Protein AF-A0A969F2W8-F1 (afdb_monomer)

pLDDT: mean 93.88, std 7.66, range [51.97, 98.62]

Secondary structure (DSSP, 8-state):
---------SPPSSSS-S--EEE--SHHHHHHHHHH-SEEEEES--HHHHHHHHHHHHHHHHHTT--GGGSEEEEE-TTSPP-HHHHHHHHHTT-SEE------SSHHHHHHHHHHHHGGG-

Solvent-accessible surface area (backbone atoms only — not comparable to fu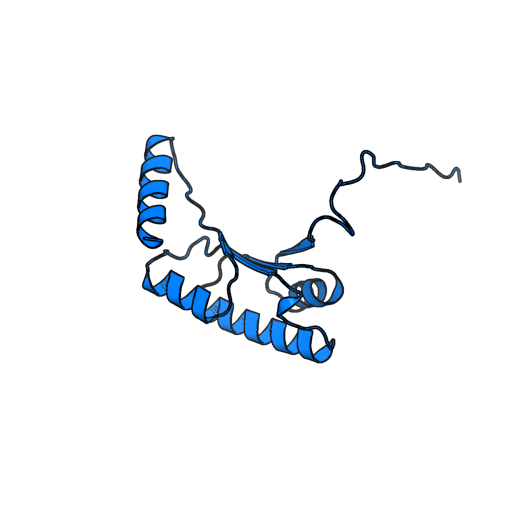ll-atom values): 7288 Å² total; per-residue (Å²): 133,87,85,80,85,82,86,84,76,83,73,76,89,51,75,97,53,73,84,41,70,33,62,55,82,48,71,72,34,41,51,44,21,68,74,70,26,42,14,37,35,40,72,59,45,52,58,67,56,41,38,56,48,48,54,52,43,49,56,54,22,58,76,66,75,44,65,70,86,66,40,44,36,33,35,28,36,70,86,55,82,86,44,61,67,52,52,50,45,32,47,75,59,63,47,74,42,82,49,81,79,64,90,54,94,48,68,72,50,34,51,58,42,50,54,56,55,55,61,60,76,107

Mean predicted aligned error: 4.34 Å

Radius of gyration: 18.16 Å; Cα contacts (8 Å, |Δi|>4): 149; chains: 1; bounding box: 40×45×47 Å

Structure (mmCIF, N/CA/C/O backbone):
data_AF-A0A969F2W8-F1
#
_entry.id   AF-A0A969F2W8-F1
#
loop_
_atom_site.group_PDB
_atom_site.id
_atom_site.type_symbol
_atom_site.label_atom_id
_atom_site.label_alt_id
_atom_site.label_comp_id
_atom_site.label_asym_id
_atom_site.label_entity_id
_atom_site.label_seq_id
_atom_site.pdbx_PDB_ins_code
_atom_site.Cartn_x
_atom_site.Cartn_y
_atom_site.Cartn_z
_atom_site.occupancy
_atom_site.B_iso_or_equiv
_atom_site.auth_seq_id
_atom_site.auth_comp_id
_atom_site.auth_asym_id
_atom_site.auth_atom_id
_atom_site.pdbx_PDB_model_num
ATOM 1 N N . MET A 1 1 ? -25.196 32.271 16.721 1.00 51.97 1 MET A N 1
ATOM 2 C CA . MET A 1 1 ? -24.399 31.987 15.506 1.00 51.97 1 MET A CA 1
ATOM 3 C C . MET A 1 1 ? -25.214 31.054 14.623 1.00 51.97 1 MET A C 1
ATOM 5 O O . MET A 1 1 ? -25.646 30.021 15.114 1.00 51.97 1 MET A O 1
ATOM 9 N N . ALA A 1 2 ? -25.527 31.454 13.388 1.00 63.25 2 ALA A N 1
ATOM 10 C CA . ALA A 1 2 ? -26.390 30.681 12.494 1.00 63.25 2 ALA A CA 1
ATOM 11 C C . ALA A 1 2 ? -25.673 29.413 11.998 1.00 63.25 2 ALA A C 1
ATOM 13 O O . ALA A 1 2 ? -24.569 29.487 11.460 1.00 63.25 2 ALA A O 1
ATOM 14 N N . ASN A 1 3 ? -26.307 28.259 12.197 1.00 61.62 3 ASN A N 1
ATOM 15 C CA . ASN A 1 3 ? -25.817 26.945 11.794 1.00 61.62 3 ASN A CA 1
ATOM 16 C C . ASN A 1 3 ? -25.876 26.826 10.257 1.00 61.62 3 ASN A C 1
ATOM 18 O O . ASN A 1 3 ? -26.950 26.615 9.695 1.00 61.62 3 ASN A O 1
ATOM 22 N N . ARG A 1 4 ? -24.752 27.021 9.553 1.00 74.69 4 ARG A N 1
ATOM 23 C CA . ARG A 1 4 ? -24.690 26.807 8.095 1.00 74.69 4 ARG A CA 1
ATOM 24 C C . ARG A 1 4 ? -24.546 25.311 7.840 1.00 74.69 4 ARG A C 1
ATOM 26 O O . ARG A 1 4 ? -23.466 24.756 8.013 1.00 74.6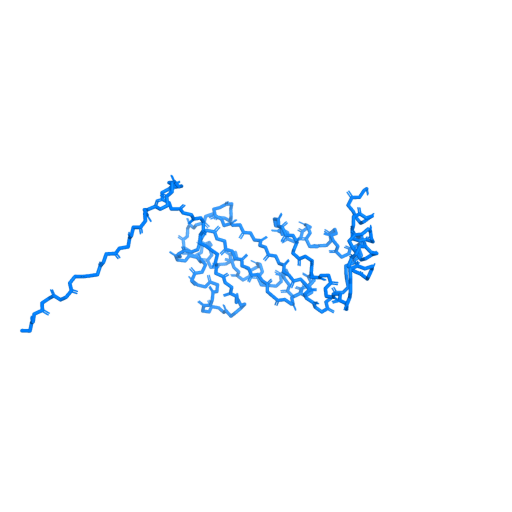9 4 ARG A O 1
ATOM 33 N N . GLN A 1 5 ? -25.640 24.659 7.456 1.00 81.56 5 GLN A N 1
ATOM 34 C CA . GLN A 1 5 ? -25.594 23.263 7.030 1.00 81.56 5 GLN A CA 1
ATOM 35 C C . GLN A 1 5 ? -24.934 23.149 5.653 1.00 81.56 5 GLN A C 1
ATOM 37 O O . GLN A 1 5 ? -25.297 23.864 4.719 1.00 81.56 5 GLN A O 1
ATOM 42 N N . SER A 1 6 ? -23.990 22.217 5.540 1.00 86.44 6 SER A N 1
ATOM 43 C CA . SER A 1 6 ? -23.367 21.808 4.280 1.00 86.44 6 SER A CA 1
ATOM 44 C C . SER A 1 6 ? -23.854 20.410 3.908 1.00 86.44 6 SER A C 1
ATOM 46 O O . SER A 1 6 ? -23.898 19.518 4.755 1.00 86.44 6 SER A O 1
ATOM 48 N N . TYR A 1 7 ? -24.194 20.212 2.636 1.00 89.81 7 TYR A N 1
ATOM 49 C CA . TYR A 1 7 ? -24.699 18.947 2.105 1.00 89.81 7 TYR A CA 1
ATOM 50 C C . TYR A 1 7 ? -23.709 18.353 1.100 1.00 89.81 7 TYR A C 1
ATOM 52 O O . TYR A 1 7 ? -23.114 19.081 0.312 1.00 89.81 7 TYR A O 1
ATOM 60 N N . PHE A 1 8 ? -23.561 17.024 1.101 1.00 88.44 8 PHE A N 1
ATOM 61 C CA . PHE A 1 8 ? -22.732 16.293 0.137 1.00 88.44 8 PHE A CA 1
ATOM 62 C C . PHE A 1 8 ? -23.564 15.190 -0.522 1.00 88.44 8 PHE A C 1
ATOM 64 O O . PHE A 1 8 ? -23.848 14.173 0.120 1.00 88.44 8 PHE A O 1
ATOM 71 N N . ASN A 1 9 ? -23.992 15.428 -1.763 1.00 92.94 9 ASN A N 1
ATOM 72 C CA . ASN A 1 9 ? -24.765 14.510 -2.598 1.00 92.94 9 ASN A CA 1
ATOM 73 C C . ASN A 1 9 ? -24.244 14.555 -4.050 1.00 92.94 9 ASN A C 1
ATOM 75 O O . ASN A 1 9 ? -23.769 15.611 -4.470 1.00 92.94 9 ASN A O 1
ATOM 79 N N . PRO A 1 10 ? -24.359 13.452 -4.815 1.00 93.19 10 PRO A N 1
ATOM 80 C CA . PRO A 1 10 ? -24.951 12.171 -4.415 1.00 93.19 10 PRO A CA 1
ATOM 81 C C . PRO A 1 10 ? -24.069 11.391 -3.428 1.00 93.19 10 PRO A C 1
ATOM 83 O O . PRO A 1 10 ? -22.876 11.658 -3.280 1.00 93.19 10 PRO A O 1
ATOM 86 N N . LYS A 1 11 ? -24.668 10.434 -2.713 1.00 93.62 11 LYS A N 1
ATOM 87 C CA . LYS A 1 11 ? -23.905 9.489 -1.889 1.00 93.62 11 LYS A CA 1
ATOM 88 C C . LYS A 1 11 ? -23.267 8.417 -2.776 1.00 93.62 11 LYS A C 1
ATOM 90 O O . LYS A 1 11 ? -23.873 8.050 -3.784 1.00 93.62 11 LYS A O 1
ATOM 95 N N . PRO A 1 12 ? -22.088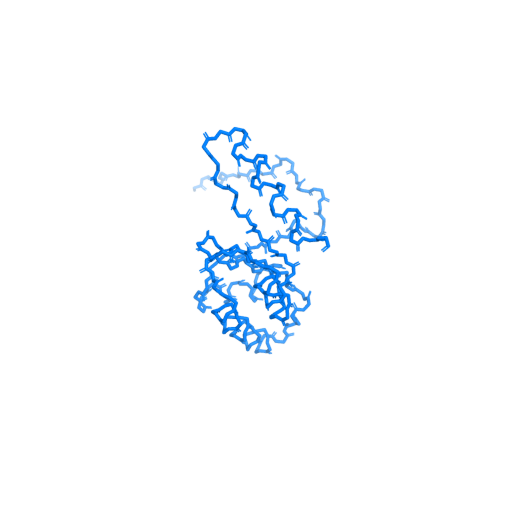 7.888 -2.404 1.00 94.75 12 PRO A N 1
ATOM 96 C CA . PRO A 1 12 ? -21.521 6.733 -3.083 1.00 94.75 12 PRO A CA 1
ATOM 97 C C . PRO A 1 12 ? -22.510 5.565 -3.115 1.00 94.75 12 PRO A C 1
ATOM 99 O O . PRO A 1 12 ? -23.209 5.307 -2.134 1.00 94.75 12 PRO A O 1
ATOM 102 N N . VAL A 1 13 ? -22.543 4.849 -4.239 1.00 96.62 13 VAL A N 1
ATOM 103 C CA . VAL A 1 13 ? -23.380 3.649 -4.399 1.00 96.62 13 VAL A CA 1
ATOM 104 C C . VAL A 1 13 ? -22.845 2.459 -3.595 1.00 96.62 13 VAL A C 1
ATOM 106 O O . VAL A 1 13 ? -23.618 1.603 -3.171 1.00 96.62 13 VAL A O 1
ATOM 109 N N . GLN A 1 14 ? -21.528 2.413 -3.362 1.00 96.19 14 GLN A N 1
ATOM 110 C CA . GLN A 1 14 ? -20.853 1.357 -2.606 1.00 96.19 14 GLN A CA 1
ATOM 111 C C . GLN A 1 14 ? -21.242 1.397 -1.123 1.00 96.19 14 GLN A C 1
ATOM 113 O O . GLN A 1 14 ? -21.313 2.466 -0.513 1.00 96.19 14 GLN A O 1
ATOM 118 N N . ARG A 1 15 ? -21.459 0.215 -0.536 1.00 92.81 15 ARG A N 1
ATOM 119 C CA . ARG A 1 15 ? -21.762 0.017 0.887 1.00 92.81 15 ARG A CA 1
ATOM 120 C C . ARG A 1 15 ? -20.645 -0.797 1.559 1.00 92.81 15 ARG A C 1
ATOM 122 O O . ARG A 1 15 ? -20.115 -1.690 0.905 1.00 92.81 15 ARG A O 1
ATOM 129 N N . PRO A 1 16 ? -20.328 -0.542 2.842 1.00 92.62 16 PRO A N 1
ATOM 130 C CA . PRO A 1 16 ? -20.841 0.561 3.668 1.00 92.62 16 PRO A CA 1
ATOM 131 C C . PRO A 1 16 ? -20.338 1.939 3.198 1.00 92.62 16 PRO A C 1
ATOM 133 O O . PRO A 1 16 ? -21.047 2.932 3.350 1.00 92.62 16 PRO A O 1
ATOM 136 N N . HIS A 1 17 ? -19.168 1.973 2.563 1.00 93.94 17 HIS A N 1
ATOM 137 C CA . HIS A 1 17 ? -18.536 3.118 1.913 1.00 93.94 17 HIS A CA 1
ATOM 138 C C . HIS A 1 17 ? -17.539 2.602 0.857 1.00 93.94 17 HIS A C 1
ATOM 140 O O . HIS A 1 17 ? -17.220 1.411 0.852 1.00 93.94 17 HIS A O 1
ATOM 146 N N . PRO A 1 18 ? -17.029 3.457 -0.046 1.00 96.00 18 PRO A N 1
ATOM 147 C CA . PRO A 1 18 ? -15.842 3.124 -0.829 1.00 96.00 18 PRO A CA 1
ATOM 148 C C . PRO A 1 18 ? -14.651 2.775 0.088 1.00 96.00 18 PRO A C 1
ATOM 150 O O . PRO A 1 18 ? -14.545 3.379 1.161 1.00 96.00 18 PRO A O 1
ATOM 153 N N . PRO A 1 19 ? -13.751 1.854 -0.311 1.00 96.31 19 PRO A N 1
ATOM 154 C CA . PRO A 1 19 ? -12.559 1.536 0.470 1.00 96.31 19 PRO A CA 1
ATOM 155 C C . PRO A 1 19 ? -11.676 2.763 0.711 1.00 96.31 19 PRO A C 1
ATOM 157 O O . PRO A 1 19 ? -11.382 3.526 -0.213 1.00 96.31 19 PRO A O 1
ATOM 160 N N . ILE A 1 20 ? -11.233 2.943 1.951 1.00 96.81 20 ILE A N 1
ATOM 161 C CA . ILE A 1 20 ? -10.380 4.051 2.371 1.00 96.81 20 ILE A CA 1
ATOM 162 C C . ILE A 1 20 ? -8.936 3.564 2.458 1.00 96.81 20 ILE A C 1
ATOM 164 O O . ILE A 1 20 ? -8.572 2.798 3.348 1.00 96.81 20 ILE A O 1
ATOM 168 N N . PHE A 1 21 ? -8.088 4.061 1.562 1.00 97.94 21 PHE A N 1
ATOM 169 C CA . PHE A 1 21 ? -6.651 3.807 1.604 1.00 97.94 21 PHE A CA 1
ATOM 170 C C . PHE A 1 21 ? -5.920 4.930 2.328 1.00 97.94 21 PHE A C 1
ATOM 172 O O . PHE A 1 21 ? -6.152 6.113 2.072 1.00 97.94 21 PHE A O 1
ATOM 179 N N . VAL A 1 22 ? -4.990 4.556 3.203 1.00 98.31 22 VAL A N 1
ATOM 180 C CA . VAL A 1 22 ? -4.096 5.498 3.876 1.00 98.31 22 VAL A CA 1
ATOM 181 C C . VAL A 1 22 ? -2.687 5.313 3.330 1.00 98.31 22 VAL A C 1
ATOM 183 O O . VAL A 1 22 ? -2.124 4.221 3.385 1.00 98.31 22 VAL A O 1
ATOM 186 N N . GLY A 1 23 ? -2.117 6.395 2.805 1.00 96.56 23 GLY A N 1
ATOM 187 C CA . GLY A 1 23 ? -0.710 6.449 2.421 1.00 96.56 23 GLY A CA 1
ATOM 188 C C . GLY A 1 23 ? 0.207 6.797 3.595 1.00 96.56 23 GLY A C 1
ATOM 189 O O . GLY A 1 23 ? -0.230 7.381 4.595 1.00 96.56 23 GLY A O 1
ATOM 190 N N . GLY A 1 24 ? 1.492 6.489 3.443 1.00 96.25 24 GLY A N 1
ATOM 191 C CA . GLY A 1 24 ? 2.528 6.823 4.415 1.00 96.25 24 GLY A CA 1
ATOM 192 C C . GLY A 1 24 ? 3.068 5.610 5.180 1.00 96.25 24 GLY A C 1
ATOM 193 O O . GLY A 1 24 ? 2.399 4.594 5.346 1.00 96.25 24 GLY A O 1
ATOM 194 N N . GLU A 1 25 ? 4.296 5.739 5.672 1.00 96.81 25 GLU A N 1
ATOM 195 C CA . GLU A 1 25 ? 5.139 4.630 6.145 1.00 96.81 25 GLU A CA 1
ATOM 196 C C . GLU A 1 25 ? 5.580 4.830 7.601 1.00 96.81 25 GLU A C 1
ATOM 198 O O . GLU A 1 25 ? 6.189 3.950 8.215 1.00 96.81 25 GLU A O 1
ATOM 203 N N . SER A 1 26 ? 5.291 6.006 8.164 1.00 97.94 26 SER A N 1
ATOM 204 C CA . SER A 1 26 ? 5.521 6.294 9.574 1.00 97.94 26 SER A CA 1
ATOM 205 C C . SER A 1 26 ? 4.554 5.508 10.455 1.00 97.94 26 SER A C 1
ATOM 207 O O . SER A 1 26 ? 3.430 5.207 10.055 1.00 97.94 26 SER A O 1
ATOM 209 N N . ASP A 1 27 ? 4.947 5.254 11.701 1.00 97.88 27 ASP A N 1
ATOM 210 C CA . ASP A 1 27 ? 4.088 4.577 12.678 1.00 97.88 27 ASP A CA 1
ATOM 211 C C . ASP A 1 27 ? 2.746 5.299 12.877 1.00 97.88 27 ASP A C 1
ATOM 213 O O . ASP A 1 27 ? 1.714 4.659 13.054 1.00 97.88 27 ASP A O 1
ATOM 217 N N . ALA A 1 28 ? 2.726 6.632 12.767 1.00 98.31 28 ALA A N 1
ATOM 218 C CA . ALA A 1 28 ? 1.490 7.408 12.819 1.00 98.31 28 ALA A CA 1
ATOM 219 C C . ALA A 1 28 ? 0.579 7.155 11.603 1.00 98.31 28 ALA A C 1
ATOM 221 O O . ALA A 1 28 ? -0.644 7.155 11.744 1.00 98.31 28 ALA A O 1
ATOM 222 N N . ALA A 1 29 ? 1.146 6.955 10.409 1.00 98.25 29 ALA A N 1
ATOM 223 C CA . ALA A 1 29 ? 0.383 6.599 9.215 1.00 98.25 29 ALA A CA 1
ATOM 224 C C . ALA A 1 29 ? -0.149 5.166 9.297 1.00 98.25 29 ALA A C 1
ATOM 226 O O . ALA A 1 29 ? -1.345 4.955 9.099 1.00 98.25 29 ALA A O 1
ATOM 227 N N . LEU A 1 30 ? 0.694 4.212 9.696 1.00 98.56 30 LEU A N 1
ATOM 228 C CA . LEU A 1 30 ? 0.278 2.825 9.913 1.00 98.56 30 LEU A CA 1
ATOM 229 C C . LEU A 1 30 ? -0.782 2.722 11.023 1.00 98.56 30 LEU A C 1
ATOM 231 O O . LEU A 1 30 ? -1.763 2.002 10.876 1.00 98.56 30 LEU A O 1
ATOM 235 N N . GLY A 1 31 ? -0.678 3.525 12.084 1.00 98.38 31 GLY A N 1
ATOM 236 C CA . GLY A 1 31 ? -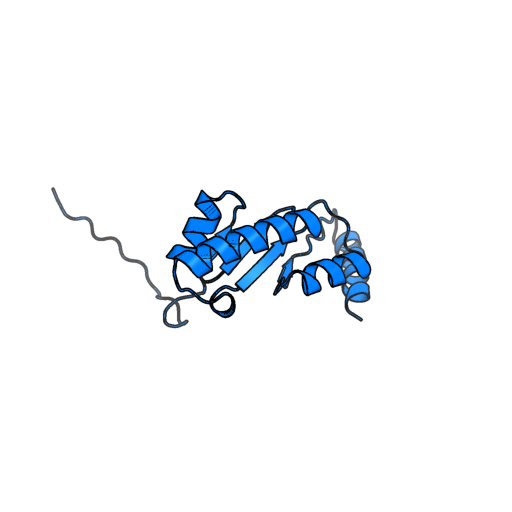1.721 3.627 13.107 1.00 98.38 31 GLY A CA 1
ATOM 237 C C . GLY A 1 31 ? -3.068 4.112 12.554 1.00 98.38 31 GLY A C 1
ATOM 238 O O . GLY A 1 31 ? -4.121 3.646 12.990 1.00 98.38 31 GLY A O 1
ATOM 239 N N . ARG A 1 32 ? -3.067 5.001 11.549 1.00 98.50 32 ARG A N 1
ATOM 240 C CA . ARG A 1 32 ? -4.298 5.405 10.847 1.00 98.50 32 ARG A CA 1
ATOM 241 C C . ARG A 1 32 ? -4.852 4.293 9.960 1.00 98.50 32 ARG A C 1
ATOM 243 O O . ARG A 1 32 ? -6.070 4.145 9.928 1.00 98.50 32 ARG A O 1
ATOM 250 N N . VAL A 1 33 ? -3.999 3.507 9.293 1.00 98.56 33 VAL A N 1
ATOM 251 C CA . VAL A 1 33 ? -4.431 2.298 8.564 1.00 98.56 33 VAL A CA 1
ATOM 252 C C . VAL A 1 33 ? -5.189 1.381 9.521 1.00 98.56 33 VAL A C 1
ATOM 254 O O . VAL A 1 33 ? -6.343 1.051 9.273 1.00 98.56 33 VAL A O 1
ATOM 257 N N . VAL A 1 34 ? -4.576 1.042 10.657 1.00 98.31 34 VAL A N 1
ATOM 258 C CA . VAL A 1 34 ? -5.151 0.118 11.647 1.00 98.31 34 VAL A CA 1
ATOM 259 C C . VAL A 1 34 ? -6.484 0.628 12.185 1.00 98.31 34 VAL A C 1
ATOM 261 O O . VAL A 1 34 ? -7.432 -0.148 12.292 1.00 98.31 34 VAL A O 1
ATOM 264 N N . ARG A 1 35 ? -6.583 1.930 12.479 1.00 97.38 35 ARG A N 1
ATOM 265 C CA . ARG A 1 35 ? -7.780 2.521 13.088 1.00 97.38 35 ARG A CA 1
ATOM 266 C C . ARG A 1 35 ? -8.923 2.783 12.101 1.00 97.38 35 ARG A C 1
ATOM 268 O O . ARG A 1 35 ? -10.077 2.722 12.515 1.00 97.38 35 ARG A O 1
ATOM 275 N N . PHE A 1 36 ? -8.622 3.126 10.848 1.00 96.19 36 PHE A N 1
ATOM 276 C CA . PHE A 1 36 ? -9.621 3.671 9.917 1.00 96.19 36 PHE A CA 1
ATOM 277 C C . PHE A 1 36 ? -9.524 3.168 8.477 1.00 96.19 36 PHE A C 1
ATOM 279 O O . PHE A 1 36 ? -10.481 3.330 7.729 1.00 96.19 36 PHE A O 1
ATOM 286 N N . GLY A 1 37 ? -8.368 2.661 8.050 1.00 96.75 37 GLY A N 1
ATOM 287 C CA . GLY A 1 37 ? -8.135 2.321 6.651 1.00 96.75 37 GLY A CA 1
ATOM 288 C C . GLY A 1 37 ? -8.635 0.925 6.313 1.00 96.75 37 GLY A C 1
ATOM 289 O O . GLY A 1 37 ? -8.398 -0.006 7.075 1.00 96.75 37 GLY A O 1
ATOM 290 N N . ASP A 1 38 ? -9.244 0.774 5.144 1.00 97.88 38 ASP A N 1
ATOM 291 C CA . ASP A 1 38 ? -9.470 -0.513 4.473 1.00 97.88 38 ASP A CA 1
ATOM 292 C C . ASP A 1 38 ? -8.229 -0.954 3.687 1.00 97.88 38 ASP A C 1
ATOM 294 O O . ASP A 1 38 ? -8.143 -2.091 3.237 1.00 97.88 38 ASP A O 1
ATOM 298 N N . GLY A 1 39 ? -7.248 -0.061 3.528 1.00 98.12 39 GLY A N 1
ATOM 299 C CA . GLY A 1 39 ? -5.994 -0.364 2.863 1.00 98.12 39 GLY A CA 1
ATOM 300 C C . GLY A 1 39 ? -4.830 0.533 3.269 1.00 98.12 39 GLY A C 1
ATOM 301 O O . GLY A 1 39 ? -5.002 1.655 3.756 1.00 98.12 39 GLY A O 1
ATOM 302 N N . TRP A 1 40 ? -3.626 0.023 3.040 1.00 98.62 40 TRP A N 1
ATOM 303 C CA . TRP A 1 40 ? -2.366 0.745 3.131 1.00 98.62 40 TRP A CA 1
ATOM 304 C C . TRP A 1 40 ? -1.771 0.917 1.736 1.00 98.62 40 TRP A C 1
ATOM 306 O O . TRP A 1 40 ? -1.708 -0.029 0.952 1.00 98.62 40 TRP A O 1
ATOM 316 N N . TYR A 1 41 ? -1.322 2.133 1.441 1.00 98.31 41 TYR A N 1
ATOM 317 C CA . TYR A 1 41 ? -0.579 2.450 0.230 1.00 98.31 41 TYR A CA 1
ATOM 318 C C . TYR A 1 41 ? 0.858 2.837 0.595 1.00 98.31 41 TYR A C 1
ATOM 320 O O . TYR A 1 41 ? 1.110 3.949 1.064 1.00 98.31 41 TYR A O 1
ATOM 328 N N . GLY A 1 42 ? 1.797 1.915 0.389 1.00 97.75 42 GLY A N 1
ATOM 329 C CA . GLY A 1 42 ? 3.225 2.174 0.554 1.00 97.75 42 GLY A CA 1
ATOM 330 C C . GLY A 1 42 ? 3.809 2.874 -0.672 1.00 97.75 42 GLY A C 1
ATOM 331 O O . GLY A 1 42 ? 3.582 2.451 -1.809 1.00 97.75 42 GLY A O 1
ATOM 332 N N . PHE A 1 43 ? 4.589 3.931 -0.462 1.00 97.44 43 PHE A N 1
ATOM 333 C CA . PHE A 1 43 ? 5.216 4.683 -1.540 1.00 97.44 43 PHE A CA 1
ATOM 334 C C . PHE A 1 43 ? 6.742 4.572 -1.507 1.00 97.44 43 PHE A C 1
ATOM 336 O O . PHE A 1 43 ? 7.390 4.832 -0.499 1.00 97.44 43 PHE A O 1
ATOM 343 N N . ASP A 1 44 ? 7.306 4.219 -2.659 1.00 96.75 44 ASP A N 1
ATOM 344 C CA . ASP A 1 44 ? 8.740 4.192 -2.950 1.00 96.75 44 ASP A CA 1
ATOM 345 C C . ASP A 1 44 ? 9.590 3.268 -2.058 1.00 96.75 44 ASP A C 1
ATOM 347 O O . ASP A 1 44 ? 10.746 3.555 -1.750 1.00 96.75 44 ASP A O 1
ATOM 351 N N . LEU A 1 45 ? 9.025 2.125 -1.667 1.00 97.12 45 LEU A N 1
ATOM 352 C CA . LEU A 1 45 ? 9.698 1.108 -0.857 1.00 97.12 45 LEU A CA 1
ATOM 353 C C . LEU A 1 45 ? 10.298 0.009 -1.738 1.00 97.12 45 LEU A C 1
ATOM 355 O O . LEU A 1 45 ? 9.585 -0.534 -2.582 1.00 97.12 45 LEU A O 1
ATOM 359 N N . SER A 1 46 ? 11.556 -0.378 -1.498 1.00 96.81 46 SER A N 1
ATOM 360 C CA . SER A 1 46 ? 12.127 -1.639 -2.009 1.00 96.81 46 SER A CA 1
ATOM 361 C C . SER A 1 46 ? 11.410 -2.855 -1.388 1.00 96.81 46 SER A C 1
ATOM 363 O O . SER A 1 46 ? 10.699 -2.685 -0.391 1.00 96.81 46 SER A O 1
ATOM 365 N N . PRO A 1 47 ? 11.580 -4.088 -1.904 1.00 97.12 47 PRO A N 1
ATOM 366 C CA . PRO A 1 47 ? 10.991 -5.278 -1.281 1.00 97.12 47 PRO A CA 1
ATOM 367 C C . PRO A 1 47 ? 11.392 -5.453 0.193 1.00 97.12 47 PRO A C 1
ATOM 369 O O . PRO A 1 47 ? 10.558 -5.774 1.041 1.00 97.12 47 PRO A O 1
ATOM 372 N N . GLU A 1 48 ? 12.650 -5.171 0.530 1.00 97.06 48 GLU A N 1
ATOM 373 C CA . GLU A 1 48 ? 13.180 -5.271 1.893 1.00 97.06 48 GLU A CA 1
ATOM 374 C C . GLU A 1 48 ? 12.560 -4.203 2.799 1.00 97.06 48 GLU A C 1
ATOM 376 O O . GLU A 1 48 ? 12.071 -4.501 3.890 1.00 97.06 48 GLU A O 1
ATOM 381 N N . GLN A 1 49 ? 12.518 -2.952 2.329 1.00 97.88 49 GLN A N 1
ATOM 382 C CA . GLN A 1 49 ? 11.907 -1.848 3.071 1.00 97.88 49 GLN A CA 1
ATOM 383 C C . GLN A 1 49 ? 10.407 -2.076 3.281 1.00 97.88 49 GLN A C 1
ATOM 385 O O . GLN A 1 49 ? 9.884 -1.817 4.367 1.00 97.88 49 GLN A O 1
ATOM 390 N N . PHE A 1 50 ? 9.720 -2.589 2.260 1.00 97.94 50 PHE A N 1
ATOM 391 C CA . PHE A 1 50 ? 8.316 -2.959 2.341 1.00 97.94 50 PHE A CA 1
ATOM 392 C C . PHE A 1 50 ? 8.098 -4.062 3.379 1.00 97.94 50 PHE A C 1
ATOM 394 O O . PHE A 1 50 ? 7.235 -3.909 4.237 1.00 97.94 50 PHE A O 1
ATOM 401 N N . THR A 1 51 ? 8.920 -5.115 3.372 1.00 97.94 51 THR A N 1
ATOM 402 C CA . THR A 1 51 ? 8.838 -6.220 4.343 1.00 97.94 51 THR A CA 1
ATOM 403 C C . THR A 1 51 ? 8.958 -5.713 5.782 1.00 97.94 51 THR A C 1
ATOM 405 O O . THR A 1 51 ? 8.156 -6.081 6.639 1.00 97.94 51 THR A O 1
ATOM 408 N N . ILE A 1 52 ? 9.897 -4.797 6.047 1.00 98.19 52 ILE A N 1
ATOM 409 C CA . ILE A 1 52 ? 10.060 -4.169 7.369 1.00 98.19 52 ILE A CA 1
ATOM 410 C C . ILE A 1 52 ? 8.789 -3.408 7.779 1.00 98.19 52 ILE A C 1
ATOM 412 O O . ILE A 1 52 ? 8.334 -3.505 8.922 1.00 98.19 52 ILE A O 1
ATOM 416 N N . ARG A 1 53 ? 8.192 -2.648 6.856 1.00 98.19 53 ARG A N 1
ATOM 417 C CA . ARG A 1 53 ? 6.979 -1.863 7.134 1.00 98.19 53 ARG A CA 1
ATOM 418 C C . ARG A 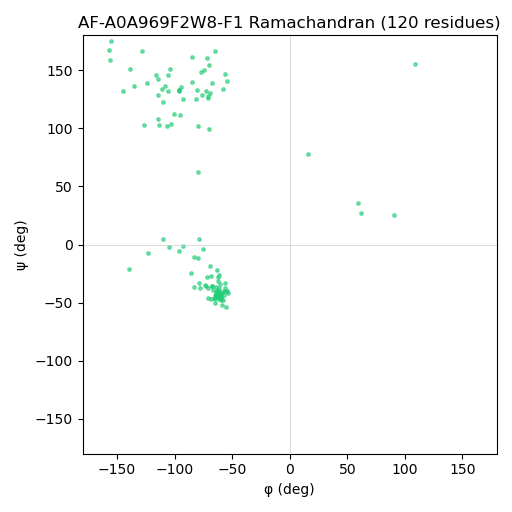1 53 ? 5.735 -2.734 7.278 1.00 98.19 53 ARG A C 1
ATOM 420 O O . ARG A 1 53 ? 4.919 -2.460 8.153 1.00 98.19 53 ARG A O 1
ATOM 427 N N . MET A 1 54 ? 5.633 -3.810 6.506 1.00 97.81 54 MET A N 1
ATOM 428 C CA . MET A 1 54 ? 4.573 -4.804 6.633 1.00 97.81 54 MET A CA 1
ATOM 429 C C . MET A 1 54 ? 4.653 -5.512 7.991 1.00 97.81 54 MET A C 1
ATOM 431 O O . MET A 1 54 ? 3.652 -5.593 8.695 1.00 97.81 54 MET A O 1
ATOM 435 N N . ALA A 1 55 ? 5.848 -5.912 8.437 1.00 97.88 55 ALA A N 1
ATOM 436 C CA . ALA A 1 55 ? 6.032 -6.465 9.779 1.00 97.88 55 ALA A CA 1
ATOM 437 C C . ALA A 1 55 ? 5.599 -5.470 10.872 1.00 97.88 55 ALA A C 1
ATOM 439 O O . ALA A 1 55 ? 4.929 -5.845 11.835 1.00 97.88 55 ALA A O 1
ATOM 440 N N . ARG A 1 56 ? 5.910 -4.175 10.706 1.00 98.31 56 ARG A N 1
ATOM 441 C CA . ARG A 1 56 ? 5.449 -3.138 11.641 1.00 98.31 56 ARG A CA 1
ATOM 442 C C . ARG A 1 56 ? 3.927 -2.994 11.648 1.00 98.31 56 ARG A C 1
ATOM 444 O O . ARG A 1 56 ? 3.343 -2.886 12.724 1.00 98.31 56 ARG A O 1
ATOM 451 N N . LEU A 1 57 ? 3.291 -2.997 10.478 1.00 98.31 57 LEU A N 1
ATOM 452 C CA . LEU A 1 57 ? 1.836 -2.953 10.362 1.00 98.31 57 LEU A CA 1
ATOM 453 C C . LEU A 1 57 ? 1.191 -4.179 11.024 1.00 98.31 57 LEU A C 1
ATOM 455 O O . LEU A 1 57 ? 0.219 -4.006 11.751 1.00 98.31 57 LEU A O 1
ATOM 459 N N . GLN A 1 58 ? 1.764 -5.375 10.853 1.00 98.12 58 GLN A N 1
ATOM 460 C CA . GLN A 1 58 ? 1.280 -6.596 11.502 1.00 98.12 58 GLN A CA 1
ATOM 461 C C . GLN A 1 58 ? 1.271 -6.462 13.028 1.00 98.12 58 GLN A C 1
ATOM 463 O O . GLN A 1 58 ? 0.240 -6.683 13.648 1.00 98.12 58 GLN A O 1
ATOM 468 N N . VAL A 1 59 ? 2.364 -5.975 13.628 1.00 98.56 59 VAL A N 1
ATOM 469 C CA . VAL A 1 59 ? 2.427 -5.734 15.082 1.00 98.56 59 VAL A CA 1
ATOM 470 C C . VAL A 1 59 ? 1.317 -4.787 15.558 1.00 98.56 59 VAL A C 1
ATOM 472 O O . VAL A 1 59 ? 0.737 -4.990 16.623 1.00 98.56 59 VAL A O 1
ATOM 475 N N . LEU A 1 60 ? 1.017 -3.735 14.790 1.00 98.56 60 LEU A N 1
ATOM 476 C CA . LEU A 1 60 ? -0.032 -2.779 15.152 1.00 98.56 60 LEU A CA 1
ATOM 477 C C . LEU A 1 60 ? -1.443 -3.361 14.969 1.00 98.56 60 LEU A C 1
ATOM 479 O O . LEU A 1 60 ? -2.335 -3.042 15.754 1.00 98.56 60 LEU A O 1
ATOM 483 N N . LEU A 1 61 ? -1.642 -4.201 13.952 1.00 98.44 61 LEU A N 1
ATOM 484 C CA . LEU A 1 61 ? -2.887 -4.930 13.713 1.00 98.44 61 LEU A CA 1
ATOM 485 C C . LEU A 1 61 ? -3.165 -5.938 14.833 1.00 98.44 61 LEU A C 1
ATOM 487 O O . LEU A 1 61 ? -4.261 -5.925 15.395 1.00 98.44 61 LEU A O 1
ATOM 491 N N . ASP A 1 62 ? -2.156 -6.719 15.222 1.00 98.44 62 ASP A N 1
ATOM 492 C CA . ASP A 1 62 ? -2.242 -7.695 16.312 1.00 98.44 62 ASP A CA 1
ATOM 493 C C . ASP A 1 62 ? -2.603 -7.009 17.634 1.00 98.44 62 ASP A C 1
ATOM 495 O O . ASP A 1 62 ? -3.529 -7.428 18.329 1.00 98.44 62 ASP A O 1
ATOM 499 N N . ALA A 1 63 ? -1.939 -5.890 17.948 1.00 98.44 63 ALA A N 1
ATOM 500 C CA . ALA A 1 63 ? -2.238 -5.094 19.139 1.00 98.44 63 ALA A CA 1
ATOM 501 C C . ALA A 1 63 ? -3.670 -4.525 19.146 1.00 98.44 63 ALA A C 1
ATOM 503 O O . ALA A 1 63 ? -4.228 -4.275 20.214 1.00 98.44 63 ALA A O 1
ATOM 504 N N . ALA A 1 64 ? -4.269 -4.322 17.969 1.00 98.06 64 ALA A N 1
ATOM 505 C CA . ALA A 1 64 ? -5.646 -3.865 17.810 1.00 98.06 64 ALA A CA 1
ATOM 506 C C . ALA A 1 64 ? -6.663 -5.016 17.668 1.00 98.06 64 ALA A C 1
ATOM 508 O O . ALA A 1 64 ? -7.855 -4.744 17.521 1.00 98.06 64 ALA A O 1
ATOM 509 N N . GLY A 1 65 ? -6.219 -6.280 17.679 1.00 98.06 65 GLY A N 1
ATOM 510 C CA . GLY A 1 65 ? -7.076 -7.443 17.434 1.00 98.06 65 GLY A CA 1
ATOM 511 C C . GLY A 1 65 ? -7.707 -7.453 16.037 1.00 98.06 65 GLY A C 1
ATOM 512 O O . GLY A 1 65 ? -8.798 -7.992 15.856 1.00 98.06 65 GLY A O 1
ATOM 513 N N . ARG A 1 66 ? -7.061 -6.816 15.053 1.00 97.56 66 ARG A N 1
ATOM 514 C CA . ARG A 1 66 ? -7.563 -6.683 13.682 1.00 97.56 66 ARG A CA 1
ATOM 515 C C . ARG A 1 66 ? -6.784 -7.609 12.755 1.00 97.56 66 ARG A C 1
ATOM 517 O O . ARG A 1 66 ? -5.561 -7.606 12.773 1.00 97.56 66 ARG A O 1
ATOM 524 N N . SER A 1 67 ? -7.480 -8.373 11.916 1.00 96.44 67 SER A N 1
ATOM 525 C CA . SER A 1 67 ? -6.817 -9.286 10.978 1.00 96.44 67 SER A CA 1
ATOM 526 C C . SER A 1 67 ? -6.174 -8.530 9.807 1.00 96.44 67 SER A C 1
ATOM 528 O O . SER A 1 67 ? -6.648 -7.469 9.383 1.00 96.44 67 SER A O 1
ATOM 530 N N . ARG A 1 68 ? -5.085 -9.091 9.270 1.00 94.75 68 ARG A N 1
ATOM 531 C CA . ARG A 1 68 ? -4.371 -8.548 8.107 1.00 94.75 68 ARG A CA 1
ATOM 532 C C . ARG A 1 68 ? -5.236 -8.555 6.855 1.00 94.75 68 ARG A C 1
ATOM 534 O O . ARG A 1 68 ? -5.166 -7.614 6.073 1.00 94.75 68 ARG A O 1
ATOM 541 N N . GLU A 1 69 ? -6.061 -9.573 6.683 1.00 95.56 69 GLU A N 1
ATOM 542 C CA . GLU A 1 69 ? -6.955 -9.774 5.540 1.00 95.56 69 GLU A CA 1
ATOM 543 C C . GLU A 1 69 ? -8.010 -8.662 5.423 1.00 95.56 69 GLU A C 1
ATOM 545 O O . GLU A 1 69 ? -8.533 -8.412 4.341 1.00 95.56 69 GLU A O 1
ATOM 550 N N . ALA A 1 70 ? -8.293 -7.952 6.522 1.00 95.62 70 ALA A N 1
ATOM 551 C CA . ALA A 1 70 ? -9.181 -6.791 6.544 1.00 95.62 70 ALA A CA 1
ATOM 552 C C . ALA A 1 70 ? -8.525 -5.492 6.034 1.00 95.62 70 ALA A C 1
ATOM 554 O O . ALA A 1 70 ? -9.122 -4.420 6.153 1.00 95.62 70 ALA A O 1
ATOM 555 N N . VAL A 1 71 ? -7.287 -5.556 5.542 1.00 97.81 71 VAL A N 1
ATOM 556 C CA . VAL A 1 71 ? -6.547 -4.434 4.955 1.00 97.81 71 VAL A CA 1
ATOM 557 C C . VAL A 1 71 ? -6.122 -4.846 3.545 1.00 97.81 71 VAL A C 1
ATOM 559 O O . VAL A 1 71 ? -5.715 -5.975 3.329 1.00 97.81 71 VAL A O 1
ATOM 562 N N . GLN A 1 72 ? -6.194 -3.970 2.554 1.00 98.00 72 GLN A N 1
ATOM 563 C CA . GLN A 1 72 ? -5.560 -4.179 1.249 1.00 98.00 72 GLN A CA 1
ATOM 564 C C . GLN A 1 72 ? -4.207 -3.473 1.233 1.00 98.00 72 GLN A C 1
ATOM 566 O O . GLN A 1 72 ? -4.116 -2.316 1.633 1.00 98.00 72 GLN A O 1
ATOM 571 N N . VAL A 1 73 ? -3.142 -4.129 0.787 1.00 98.38 73 VAL A N 1
ATOM 572 C CA . VAL A 1 73 ? -1.796 -3.552 0.793 1.00 98.38 73 VAL A CA 1
ATOM 573 C C . VAL A 1 73 ? -1.293 -3.366 -0.617 1.00 98.38 73 VAL A C 1
ATOM 575 O O . VAL A 1 73 ? -0.945 -4.313 -1.324 1.00 98.38 73 VAL A O 1
ATOM 578 N N . PHE A 1 74 ? -1.245 -2.103 -1.015 1.00 98.25 74 PHE A N 1
ATOM 579 C CA . PHE A 1 74 ? -0.733 -1.683 -2.304 1.00 98.25 74 PHE A CA 1
ATOM 580 C C . PHE A 1 74 ? 0.631 -1.035 -2.112 1.00 98.25 74 PHE A C 1
ATOM 582 O O . PHE A 1 74 ? 0.875 -0.353 -1.114 1.00 98.25 74 PHE A O 1
ATOM 589 N N . VAL A 1 75 ? 1.523 -1.213 -3.083 1.00 98.00 75 VAL A N 1
ATOM 590 C CA . VAL A 1 75 ? 2.807 -0.510 -3.090 1.00 98.00 75 VAL A CA 1
ATOM 591 C C . VAL A 1 75 ? 3.115 0.042 -4.472 1.00 98.00 75 VAL A C 1
ATOM 593 O O . VAL A 1 75 ? 2.934 -0.630 -5.488 1.00 98.00 75 VAL A O 1
ATOM 596 N N . CYS A 1 76 ? 3.590 1.283 -4.503 1.00 97.31 76 CYS A N 1
ATOM 597 C CA . CYS A 1 76 ? 4.168 1.901 -5.686 1.00 97.31 76 CYS A CA 1
ATOM 598 C C . CYS A 1 76 ? 5.684 1.997 -5.508 1.00 97.31 76 CYS A C 1
ATOM 600 O O . CYS A 1 76 ? 6.150 2.890 -4.796 1.00 97.31 76 CYS A O 1
ATOM 60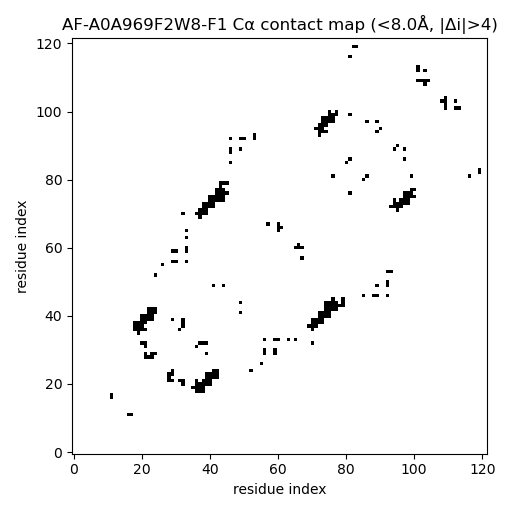2 N N . PRO A 1 77 ? 6.473 1.104 -6.125 1.00 95.25 77 PRO A N 1
ATOM 603 C CA . PRO A 1 77 ? 7.929 1.117 -6.029 1.00 95.25 77 PRO A CA 1
ATOM 604 C C . PRO A 1 77 ? 8.519 2.173 -6.977 1.00 95.25 77 PRO A C 1
ATOM 606 O O . PRO A 1 77 ? 9.220 1.866 -7.932 1.00 95.25 77 PRO A O 1
ATOM 609 N N . ASN A 1 78 ? 8.178 3.439 -6.735 1.00 94.31 78 ASN A N 1
ATOM 610 C CA . ASN A 1 78 ? 8.262 4.535 -7.699 1.00 94.31 78 ASN A CA 1
ATOM 611 C C . ASN A 1 78 ? 9.633 4.724 -8.372 1.00 94.31 78 ASN A C 1
ATOM 613 O O . ASN A 1 78 ? 9.695 5.000 -9.570 1.00 94.31 78 ASN A O 1
ATOM 617 N N . ARG A 1 79 ? 10.724 4.603 -7.613 1.00 92.50 79 ARG A N 1
ATOM 618 C CA . ARG A 1 79 ? 12.107 4.734 -8.097 1.00 92.50 79 ARG A CA 1
ATOM 619 C C . ARG A 1 79 ? 12.821 3.392 -8.231 1.00 92.50 79 ARG A C 1
ATOM 621 O O . ARG A 1 79 ? 13.970 3.360 -8.669 1.00 92.50 79 ARG A O 1
ATOM 628 N N . HIS A 1 80 ? 12.163 2.292 -7.876 1.00 92.56 80 HIS A N 1
ATOM 629 C CA . HIS A 1 80 ? 12.754 0.959 -7.909 1.00 92.56 80 HIS A CA 1
ATOM 630 C C . HIS A 1 80 ? 12.372 0.260 -9.211 1.00 92.56 80 HIS A C 1
ATOM 632 O O . HIS A 1 80 ? 11.220 0.260 -9.643 1.00 92.56 80 HIS A O 1
ATOM 638 N N . ARG A 1 81 ? 13.361 -0.342 -9.872 1.00 88.75 81 ARG A N 1
ATOM 639 C CA . ARG A 1 81 ? 13.130 -1.056 -11.128 1.00 88.75 81 ARG A CA 1
ATOM 640 C C . ARG A 1 81 ? 12.317 -2.321 -10.862 1.00 88.75 81 ARG A C 1
ATOM 642 O O . ARG A 1 81 ? 12.712 -3.138 -10.040 1.00 88.75 81 ARG A O 1
ATOM 649 N N . LEU A 1 82 ? 11.246 -2.513 -11.629 1.00 92.38 82 LEU A N 1
ATOM 650 C CA . LEU A 1 82 ? 10.509 -3.772 -11.644 1.00 92.38 82 LEU A CA 1
ATOM 651 C C . LEU A 1 82 ? 11.198 -4.797 -12.552 1.00 92.38 82 LEU A C 1
ATOM 653 O O . LEU A 1 82 ? 11.443 -4.540 -13.734 1.00 92.38 82 LEU A O 1
ATOM 657 N N . THR A 1 83 ? 11.498 -5.958 -11.982 1.00 93.00 83 THR A N 1
ATOM 658 C CA . THR A 1 83 ? 11.957 -7.177 -12.658 1.00 93.00 83 THR A CA 1
ATOM 659 C C . THR A 1 83 ? 11.078 -8.353 -12.214 1.00 93.00 83 THR A C 1
ATOM 661 O O . THR A 1 83 ? 10.341 -8.213 -11.233 1.00 93.00 83 THR A O 1
ATOM 664 N N . PRO A 1 84 ? 11.122 -9.517 -12.888 1.00 92.94 84 PRO A N 1
ATOM 665 C CA . PRO A 1 84 ? 10.385 -10.696 -12.429 1.00 92.94 84 PRO A CA 1
ATOM 666 C C . PRO A 1 84 ? 10.723 -11.066 -10.976 1.00 92.94 84 PRO A C 1
ATOM 668 O O . PRO A 1 84 ? 9.831 -11.363 -10.182 1.00 92.94 84 PRO A O 1
ATOM 671 N N . GLU A 1 85 ? 11.998 -10.953 -10.598 1.00 94.38 85 GLU A N 1
ATOM 672 C CA . GLU A 1 85 ? 12.485 -11.243 -9.249 1.00 94.38 85 GLU A CA 1
ATOM 673 C C . GLU A 1 85 ? 11.925 -10.251 -8.226 1.00 94.38 85 GLU A C 1
ATOM 675 O O . GLU A 1 85 ? 11.427 -10.663 -7.179 1.00 94.38 85 GLU A O 1
ATOM 680 N N . SER A 1 86 ? 11.945 -8.946 -8.527 1.00 94.50 86 SER A N 1
ATOM 681 C CA . SER A 1 86 ? 11.408 -7.946 -7.600 1.00 94.50 86 SER A CA 1
ATOM 682 C C . SER A 1 86 ? 9.892 -8.087 -7.441 1.00 94.50 86 SER A C 1
ATOM 684 O O . SER A 1 86 ? 9.375 -7.955 -6.336 1.00 94.50 86 SER A O 1
ATOM 686 N N . VAL A 1 87 ? 9.165 -8.377 -8.528 1.00 94.50 87 VAL A N 1
ATOM 687 C CA . VAL A 1 87 ? 7.713 -8.623 -8.498 1.00 94.50 87 VAL A CA 1
ATOM 688 C C . VAL A 1 87 ? 7.392 -9.840 -7.628 1.00 94.50 87 VAL A C 1
ATOM 690 O O . VAL A 1 87 ? 6.489 -9.771 -6.790 1.00 94.50 87 VAL A O 1
ATOM 693 N N . ALA A 1 88 ? 8.150 -10.930 -7.776 1.00 94.50 88 ALA A N 1
ATOM 694 C CA . ALA A 1 88 ? 8.012 -12.113 -6.933 1.00 94.50 88 ALA A CA 1
ATOM 695 C C . ALA A 1 88 ? 8.312 -11.804 -5.456 1.00 94.50 88 ALA A C 1
ATOM 697 O O . ALA A 1 88 ? 7.565 -12.243 -4.582 1.00 94.50 88 ALA A O 1
ATOM 698 N N . ALA A 1 89 ? 9.340 -10.997 -5.174 1.00 96.38 89 ALA A N 1
ATOM 699 C CA . ALA A 1 89 ? 9.690 -10.588 -3.816 1.00 96.38 89 ALA A CA 1
ATOM 700 C C . ALA A 1 89 ? 8.575 -9.765 -3.145 1.00 96.38 89 ALA A C 1
ATOM 702 O O . ALA A 1 89 ? 8.195 -10.057 -2.013 1.00 96.38 89 ALA A O 1
ATOM 703 N N . TYR A 1 90 ? 7.983 -8.791 -3.846 1.00 96.88 90 TYR A N 1
ATOM 704 C CA . TYR A 1 90 ? 6.831 -8.040 -3.328 1.00 96.88 90 TYR A CA 1
ATOM 705 C C . TYR A 1 90 ? 5.623 -8.941 -3.058 1.00 96.88 90 TYR A C 1
ATOM 707 O O . TYR A 1 90 ? 4.981 -8.816 -2.015 1.00 96.88 90 TYR A O 1
ATOM 715 N N . ARG A 1 91 ? 5.324 -9.878 -3.968 1.00 95.12 91 ARG A N 1
ATOM 716 C CA . ARG A 1 91 ? 4.243 -10.852 -3.770 1.00 95.12 91 ARG A CA 1
ATOM 717 C C . ARG A 1 91 ? 4.485 -11.704 -2.524 1.00 95.12 91 ARG A C 1
ATOM 719 O O . ARG A 1 91 ? 3.578 -11.852 -1.713 1.00 95.12 91 ARG A O 1
ATOM 726 N N . ALA A 1 92 ? 5.697 -12.234 -2.359 1.00 95.81 92 ALA A N 1
ATOM 727 C CA . ALA A 1 92 ? 6.072 -13.035 -1.195 1.00 95.81 92 ALA A CA 1
ATOM 728 C C . ALA A 1 92 ? 6.000 -12.235 0.117 1.00 95.81 92 ALA A C 1
ATOM 730 O O . ALA A 1 92 ? 5.666 -12.795 1.157 1.00 95.81 92 ALA A O 1
ATOM 731 N N . ALA A 1 93 ? 6.251 -10.925 0.064 1.00 95.88 93 ALA A N 1
ATOM 732 C CA . ALA A 1 93 ? 6.114 -10.026 1.206 1.00 95.88 93 ALA A CA 1
ATOM 733 C C . ALA A 1 93 ? 4.651 -9.674 1.560 1.00 95.88 93 ALA A C 1
ATOM 735 O O . ALA A 1 93 ? 4.420 -8.976 2.548 1.00 95.88 93 ALA A O 1
ATOM 736 N N . GLY A 1 94 ? 3.661 -10.138 0.786 1.00 95.00 94 GLY A N 1
ATOM 737 C CA . GLY A 1 94 ? 2.236 -9.931 1.071 1.00 95.00 94 GLY A CA 1
ATOM 738 C C . GLY A 1 94 ? 1.630 -8.666 0.454 1.00 95.00 94 GLY A C 1
ATOM 739 O O . GLY A 1 94 ? 0.656 -8.132 0.989 1.00 95.00 94 GLY A O 1
ATOM 740 N N . VAL A 1 95 ? 2.210 -8.169 -0.646 1.00 97.31 95 VAL A N 1
ATOM 741 C CA . VAL A 1 95 ? 1.597 -7.123 -1.479 1.00 97.31 95 VAL A CA 1
ATOM 742 C C . VAL A 1 95 ? 0.400 -7.694 -2.240 1.00 97.31 95 VAL A C 1
ATOM 744 O O . VAL A 1 95 ? 0.539 -8.669 -2.978 1.00 97.31 95 VAL A O 1
ATOM 747 N N . ASP A 1 96 ? -0.744 -7.021 -2.133 1.00 97.31 96 ASP A N 1
ATOM 748 C CA . ASP A 1 96 ? -1.966 -7.355 -2.868 1.00 97.31 96 ASP A CA 1
ATOM 749 C C . ASP A 1 96 ? -1.954 -6.754 -4.284 1.00 97.31 96 ASP A C 1
ATOM 751 O O . ASP A 1 96 ? -2.394 -7.389 -5.244 1.00 97.31 96 ASP A O 1
ATOM 755 N N . GLN A 1 97 ? -1.404 -5.542 -4.443 1.00 96.50 97 GLN A N 1
ATOM 756 C CA . GLN A 1 97 ? -1.282 -4.884 -5.747 1.00 96.50 97 GLN A CA 1
ATOM 757 C C . GLN A 1 97 ? -0.002 -4.051 -5.874 1.00 96.50 97 GLN A C 1
ATOM 759 O O . GLN A 1 97 ? 0.316 -3.214 -5.027 1.00 96.50 97 GLN A O 1
ATOM 764 N N . LEU A 1 98 ? 0.707 -4.239 -6.990 1.00 95.81 98 LEU A N 1
ATOM 765 C CA . LEU A 1 98 ? 1.812 -3.378 -7.405 1.00 95.81 98 LEU A CA 1
ATOM 766 C C . LEU A 1 98 ? 1.302 -2.282 -8.341 1.00 95.81 98 LEU A C 1
ATOM 768 O O . LEU A 1 98 ? 0.699 -2.568 -9.375 1.00 95.81 98 LEU A O 1
ATOM 772 N N . ILE A 1 99 ? 1.582 -1.029 -7.993 1.00 95.56 99 ILE A N 1
ATOM 773 C CA . ILE A 1 99 ? 1.256 0.142 -8.807 1.00 95.56 99 ILE A CA 1
ATOM 774 C C . ILE A 1 99 ? 2.535 0.618 -9.491 1.00 95.56 99 ILE A C 1
ATOM 776 O O . ILE A 1 99 ? 3.407 1.209 -8.863 1.00 95.56 99 ILE A O 1
ATOM 780 N N . ALA A 1 100 ? 2.666 0.329 -10.783 1.00 93.12 100 ALA A N 1
ATOM 781 C CA . ALA A 1 100 ? 3.868 0.625 -11.555 1.00 93.12 100 ALA A CA 1
ATOM 782 C C . ALA A 1 100 ? 3.732 1.964 -12.303 1.00 93.12 100 ALA A C 1
ATOM 784 O O . ALA A 1 100 ? 2.941 2.058 -13.246 1.00 93.12 100 ALA A O 1
ATOM 785 N N . PRO A 1 101 ? 4.492 3.009 -11.936 1.00 89.94 101 PRO A N 1
ATOM 786 C CA . PRO A 1 101 ? 4.458 4.260 -12.676 1.00 89.94 101 PRO A CA 1
ATOM 787 C C . PRO A 1 101 ? 5.235 4.125 -13.992 1.00 89.94 101 PRO A C 1
ATOM 789 O O . PRO A 1 101 ? 6.392 3.710 -14.015 1.00 89.94 101 PRO A O 1
ATOM 792 N N . LEU A 1 102 ? 4.608 4.510 -15.107 1.00 90.50 102 LEU A N 1
ATOM 793 C CA . LEU A 1 102 ? 5.198 4.373 -16.445 1.00 90.50 102 LEU A CA 1
ATOM 794 C C . LEU A 1 102 ? 5.899 5.642 -16.963 1.00 90.50 102 LEU A C 1
ATOM 796 O O . LEU A 1 102 ? 6.532 5.570 -18.009 1.00 90.50 102 LEU A O 1
ATOM 800 N N . PHE A 1 103 ? 5.834 6.772 -16.242 1.00 89.00 103 PHE A N 1
ATOM 801 C CA . PHE A 1 103 ? 6.470 8.078 -16.534 1.00 89.00 103 PHE A CA 1
ATOM 802 C C . PHE A 1 103 ? 6.991 8.274 -17.971 1.00 89.00 103 PHE A C 1
ATOM 804 O O . PHE A 1 103 ? 8.195 8.187 -18.210 1.00 89.00 103 PHE A O 1
ATOM 811 N N . ALA A 1 104 ? 6.114 8.556 -18.929 1.00 92.62 104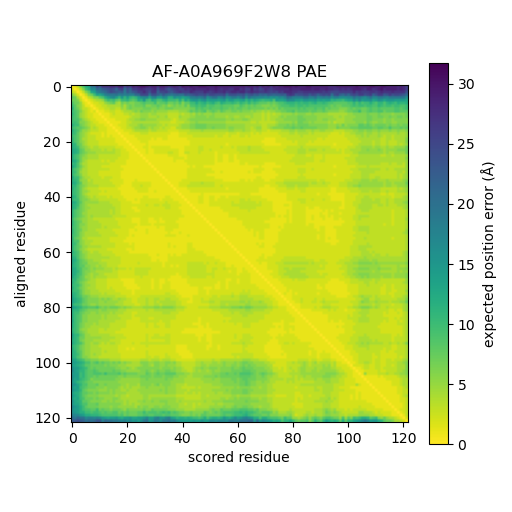 ALA A N 1
ATOM 812 C CA . ALA A 1 104 ? 6.483 8.678 -20.337 1.00 92.62 104 ALA A CA 1
ATOM 813 C C . ALA A 1 104 ? 6.539 10.136 -20.815 1.00 92.62 104 ALA A C 1
ATOM 815 O O . ALA A 1 104 ? 5.816 10.990 -20.306 1.00 92.62 104 ALA A O 1
ATOM 816 N N . ARG A 1 105 ? 7.382 10.420 -21.817 1.00 94.62 105 ARG A N 1
ATOM 817 C CA . ARG A 1 105 ? 7.476 11.760 -22.445 1.00 94.62 105 ARG A CA 1
ATOM 818 C C . ARG A 1 105 ? 6.462 11.982 -23.570 1.00 94.62 105 ARG A C 1
ATOM 820 O O . ARG A 1 105 ? 6.152 13.122 -23.895 1.00 94.62 105 ARG A O 1
ATOM 827 N N . ASN A 1 106 ? 6.003 10.901 -24.192 1.00 97.06 106 ASN A N 1
ATOM 828 C CA . ASN A 1 106 ? 5.034 10.880 -25.284 1.00 97.06 106 ASN A CA 1
ATOM 829 C C . ASN A 1 106 ? 4.312 9.517 -25.305 1.00 97.06 106 ASN A C 1
ATOM 831 O O . ASN A 1 106 ? 4.648 8.628 -24.519 1.00 97.06 106 ASN A O 1
ATOM 835 N N . LEU A 1 107 ? 3.317 9.363 -26.184 1.00 96.56 107 LEU A N 1
ATOM 836 C CA . LEU A 1 107 ? 2.504 8.144 -26.268 1.00 96.56 107 LEU A CA 1
ATOM 837 C C . LEU A 1 107 ? 3.321 6.911 -26.673 1.00 96.56 107 LEU A C 1
ATOM 839 O O . LEU A 1 107 ? 3.184 5.871 -26.045 1.00 96.56 107 LEU A O 1
ATOM 843 N N . GLU A 1 108 ? 4.247 7.046 -27.620 1.00 96.56 108 GLU A N 1
ATOM 844 C CA . GLU A 1 108 ? 5.112 5.937 -28.044 1.00 96.56 108 GLU A CA 1
ATOM 845 C C . GLU A 1 108 ? 6.002 5.420 -26.893 1.00 96.56 108 GLU A C 1
ATOM 847 O O . GLU A 1 108 ? 6.213 4.218 -26.722 1.00 96.56 108 GLU A O 1
ATOM 852 N N . ASP A 1 109 ? 6.526 6.321 -26.052 1.00 95.38 109 ASP A N 1
ATOM 853 C CA . ASP A 1 109 ? 7.267 5.950 -24.841 1.00 95.38 109 ASP A CA 1
ATOM 854 C C . ASP A 1 109 ? 6.361 5.286 -23.797 1.00 95.38 109 ASP A C 1
ATOM 856 O O . ASP A 1 109 ? 6.804 4.355 -23.125 1.00 95.38 109 ASP A O 1
ATOM 860 N N . LEU A 1 110 ? 5.103 5.721 -23.675 1.00 95.25 110 LEU A N 1
ATOM 861 C CA . LEU A 1 110 ? 4.128 5.101 -22.777 1.00 95.25 110 LEU A CA 1
ATOM 862 C C . LEU A 1 110 ? 3.811 3.671 -23.215 1.00 95.25 110 LEU A C 1
ATOM 864 O O . LEU A 1 110 ? 3.915 2.761 -22.395 1.00 95.25 110 LEU A O 1
ATOM 868 N N . GLU A 1 111 ? 3.485 3.476 -24.492 1.00 95.19 111 GLU A N 1
ATOM 869 C CA . GLU A 1 111 ? 3.157 2.176 -25.086 1.00 95.19 111 GLU A CA 1
ATOM 870 C C . GLU A 1 111 ? 4.315 1.191 -24.918 1.00 95.19 111 GLU A C 1
ATOM 872 O O . GLU A 1 111 ? 4.154 0.140 -24.298 1.00 95.19 111 GLU A O 1
ATOM 877 N N . ARG A 1 112 ? 5.534 1.586 -25.313 1.00 94.06 112 ARG A N 1
ATOM 878 C CA . ARG A 1 112 ? 6.733 0.748 -25.149 1.00 94.06 112 ARG A CA 1
ATOM 879 C C . ARG A 1 112 ? 6.964 0.319 -23.696 1.00 94.06 112 ARG A C 1
ATOM 881 O O . ARG A 1 112 ? 7.459 -0.781 -23.434 1.00 94.06 112 ARG A O 1
ATOM 888 N N . ARG A 1 113 ? 6.691 1.198 -22.728 1.00 92.50 113 ARG A N 1
ATOM 889 C CA . ARG A 1 113 ? 6.865 0.882 -21.301 1.00 92.50 113 ARG A CA 1
ATOM 890 C C . ARG A 1 113 ? 5.733 0.020 -20.761 1.00 92.50 113 ARG A C 1
ATOM 892 O O . ARG A 1 113 ? 6.016 -0.865 -19.955 1.00 92.50 113 ARG A O 1
ATOM 899 N N . ALA A 1 114 ? 4.502 0.247 -21.209 1.00 92.69 114 ALA A N 1
ATOM 900 C CA . ALA A 1 114 ? 3.362 -0.601 -20.889 1.00 92.69 114 ALA A CA 1
ATOM 901 C C . ALA A 1 114 ? 3.596 -2.034 -21.388 1.00 92.69 114 ALA A C 1
ATOM 903 O O . ALA A 1 114 ? 3.454 -2.970 -20.605 1.00 92.69 114 ALA A O 1
ATOM 904 N N . ASP A 1 115 ? 4.077 -2.206 -22.623 1.00 93.06 115 ASP A N 1
ATOM 905 C CA . ASP A 1 115 ? 4.410 -3.519 -23.190 1.00 93.06 115 ASP A CA 1
ATOM 906 C C . ASP A 1 115 ? 5.508 -4.230 -22.397 1.00 93.06 115 ASP A C 1
ATOM 908 O O . ASP A 1 115 ? 5.403 -5.417 -22.070 1.00 93.06 115 ASP A O 1
ATOM 912 N N . ARG A 1 116 ? 6.560 -3.492 -22.019 1.00 89.81 116 ARG A N 1
ATOM 913 C CA . ARG A 1 116 ? 7.625 -4.021 -21.161 1.00 89.81 116 ARG A CA 1
ATOM 914 C C . ARG A 1 116 ? 7.076 -4.478 -19.813 1.00 89.81 116 ARG A C 1
ATOM 916 O O . ARG A 1 116 ? 7.441 -5.557 -19.359 1.00 89.81 116 ARG A O 1
ATOM 923 N N . LEU A 1 117 ? 6.211 -3.691 -19.178 1.00 90.25 117 LEU A N 1
ATOM 924 C CA . LEU A 1 117 ? 5.598 -4.068 -17.906 1.00 90.25 117 LEU A CA 1
ATOM 925 C C . LEU A 1 117 ? 4.697 -5.301 -18.068 1.00 90.25 117 LEU A C 1
ATOM 927 O O . LEU A 1 117 ? 4.790 -6.222 -17.265 1.00 90.25 117 LEU A O 1
ATOM 931 N N . ALA A 1 118 ? 3.890 -5.357 -19.130 1.00 88.25 118 ALA A N 1
ATOM 932 C CA . ALA A 1 118 ? 3.01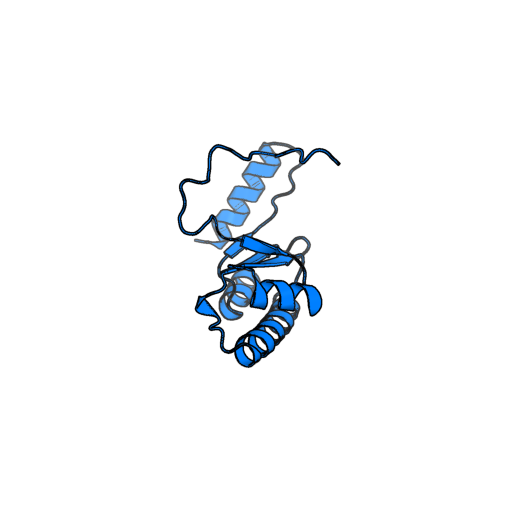4 -6.489 -19.427 1.00 88.25 118 ALA A CA 1
ATOM 933 C C . ALA A 1 118 ? 3.789 -7.796 -19.670 1.00 88.25 118 ALA A C 1
ATOM 935 O O . ALA A 1 118 ? 3.274 -8.876 -19.389 1.00 88.25 118 ALA A O 1
ATOM 936 N N . SER A 1 119 ? 5.035 -7.727 -20.152 1.00 88.75 119 SER A N 1
ATOM 937 C CA . SER A 1 119 ? 5.896 -8.914 -20.265 1.00 88.75 119 SER A CA 1
ATOM 938 C C . SER A 1 119 ? 6.362 -9.485 -18.920 1.00 88.75 119 SER A C 1
ATOM 940 O O . SER A 1 119 ? 6.749 -10.646 -18.878 1.00 88.75 119 SER A O 1
ATOM 942 N N . LEU A 1 120 ? 6.295 -8.716 -17.823 1.00 83.31 120 LEU A N 1
ATOM 943 C CA . LEU A 1 120 ? 6.651 -9.191 -16.476 1.00 83.31 120 LEU A CA 1
ATOM 944 C C . LEU A 1 120 ? 5.537 -10.013 -15.812 1.00 83.31 120 LEU A C 1
ATOM 946 O O . LEU A 1 120 ? 5.761 -10.604 -14.760 1.00 83.31 120 LEU A O 1
ATOM 950 N N . THR A 1 121 ? 4.334 -10.007 -16.387 1.00 71.81 121 THR A N 1
ATOM 951 C CA . THR A 1 121 ? 3.149 -10.684 -15.841 1.00 71.81 121 THR A CA 1
ATOM 952 C C . THR A 1 121 ? 2.712 -11.894 -16.666 1.00 71.81 121 THR A C 1
ATOM 954 O O . THR A 1 121 ? 1.644 -12.439 -16.396 1.00 71.81 121 THR A O 1
ATOM 957 N N . ARG A 1 122 ? 3.484 -12.264 -17.695 1.00 61.59 122 ARG A N 1
ATOM 958 C CA . ARG A 1 122 ? 3.244 -13.449 -18.528 1.00 61.59 122 ARG A CA 1
ATOM 959 C C . ARG A 1 122 ? 3.934 -14.681 -17.965 1.00 61.59 122 ARG A C 1
ATOM 961 O O . ARG A 1 122 ? 5.006 -14.514 -17.345 1.00 61.59 122 ARG A O 1
#

Nearest PDB structures (foldseek):
  8qpm-assembly2_D  TM=8.735E-01  e=4.397E-03  Methanocaldococcus jannaschii
  8qq8-assembly1_A-2  TM=8.615E-01  e=4.121E-03  Methanocaldococcus jannaschii
  1z69-assembly1_C  TM=7.916E-01  e=2.300E-03  Methanosarcina barkeri
  1ezw-assembly1_A  TM=7.224E-01  e=1.057E-03  Methanopyrus kandleri
  8qpl-assembly1_B  TM=7.310E-01  e=2.981E-03  Methanocaldococcus jannaschii

Sequence (122 aa):
MANRQSYFNPKPVQRPHPPIFVGGESDAALGRVVRFGDGWYGFDLSPEQFTIRMARLQVLLDAAGRSREAVQVFVCPNRHRLTPESVAAYRAAGVDQLIAPLFARNLEDLERRADRLASLTR

Foldseek 3Di:
DDDDDDDDDDADPDPPHPFAEFEDQDLVRLLCCLVPGQEYEYEQAFLVRLLVSLVSSVVSNVVVVHDPNSYAYEYENPPDDDDLVRVVSNVVSPHPYYDYD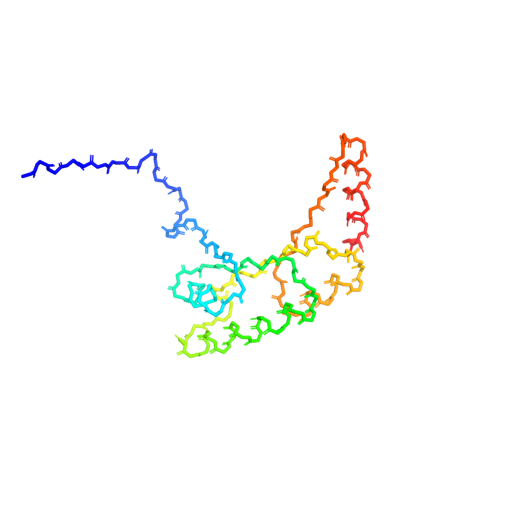QDAPDPVSSVVSVVVVVVSVD